Protein AF-A0A438IUL7-F1 (afdb_monomer_lite)

pLDDT: mean 75.28, std 15.27, range [42.25, 93.88]

Sequence (127 aa):
MRQPPPAAARPVEGTSASEEVRAEDDEILRQLQSTQAPLSQIRVETTTTPEGLIHMMTAGRATCIVFSDDDLPPEGSDHTRPLYISVGCSSCRVPSVLLDNGSALNVCPLATAIALGYAPSDFGPST

Secondary structure (DSSP, 8-state):
--PPPPPPPPP----S-SSHHHHHHHHHHHHHHHHHHHHTT----TT--HHHHHHHHHHS--------GGGS-TTGGG--PPPEEEEEETTEEEEEEE--TT-SS----HHHHHHTT--GGG-----

Organism: Vitis vinifera (NCBI:txid29760)

Structure (mmCIF, N/CA/C/O backbone):
data_AF-A0A438IUL7-F1
#
_entry.id   AF-A0A438IUL7-F1
#
loop_
_atom_site.group_PDB
_atom_site.id
_atom_site.type_symbol
_atom_site.label_atom_id
_atom_site.label_alt_id
_atom_site.label_comp_id
_atom_site.label_asym_id
_atom_site.label_entity_id
_atom_site.label_seq_id
_atom_site.pdbx_PDB_ins_code
_atom_site.Cartn_x
_atom_site.Cartn_y
_atom_site.Cartn_z
_atom_site.occupancy
_atom_site.B_iso_or_equiv
_atom_site.auth_seq_id
_atom_site.auth_comp_id
_atom_site.auth_asym_id
_atom_site.auth_atom_id
_atom_site.pdbx_PDB_model_num
ATOM 1 N N . MET A 1 1 ? 18.442 82.760 -16.648 1.00 42.25 1 MET A N 1
ATOM 2 C CA . MET A 1 1 ? 17.636 81.779 -15.891 1.00 42.25 1 MET A CA 1
ATOM 3 C C . MET A 1 1 ? 17.942 80.388 -16.437 1.00 42.25 1 MET A C 1
ATOM 5 O O . MET A 1 1 ? 17.576 80.116 -17.571 1.00 42.25 1 MET A O 1
ATOM 9 N N . ARG A 1 2 ? 18.697 79.555 -15.707 1.00 45.69 2 ARG A N 1
ATOM 10 C CA . ARG A 1 2 ? 18.974 78.153 -16.073 1.00 45.69 2 ARG A CA 1
ATOM 11 C C . ARG A 1 2 ? 18.246 77.237 -15.088 1.00 45.69 2 ARG A C 1
ATOM 13 O O . ARG A 1 2 ? 18.311 77.471 -13.888 1.00 45.69 2 ARG A O 1
ATOM 20 N N . GLN A 1 3 ? 17.528 76.256 -15.622 1.00 43.91 3 GLN A N 1
ATOM 21 C CA . GLN A 1 3 ? 16.702 75.297 -14.888 1.00 43.91 3 GLN A CA 1
ATOM 22 C C . GLN A 1 3 ? 17.594 74.273 -14.148 1.00 43.91 3 GLN A C 1
ATOM 24 O O . GLN A 1 3 ? 18.605 73.860 -14.724 1.00 43.91 3 GLN A O 1
ATOM 29 N N . PRO A 1 4 ? 17.277 73.869 -12.901 1.00 59.03 4 PRO A N 1
ATOM 30 C CA . PRO A 1 4 ? 18.043 72.848 -12.190 1.00 59.03 4 PRO A CA 1
ATOM 31 C C . PRO A 1 4 ? 17.712 71.437 -12.716 1.00 59.03 4 PRO A C 1
ATOM 33 O O . PRO A 1 4 ? 16.619 71.230 -13.251 1.00 59.03 4 PRO A O 1
ATOM 36 N N . PRO A 1 5 ? 18.635 70.463 -12.591 1.00 59.56 5 PRO A N 1
ATOM 37 C CA . PRO A 1 5 ? 18.415 69.099 -13.068 1.00 59.56 5 PRO A CA 1
ATOM 38 C C . PRO A 1 5 ? 17.376 68.358 -12.203 1.00 59.56 5 PRO A C 1
ATOM 40 O O . PRO A 1 5 ? 17.195 68.703 -11.032 1.00 59.56 5 PRO A O 1
ATOM 43 N N . PRO A 1 6 ? 16.684 67.342 -12.752 1.00 51.69 6 PRO A N 1
ATOM 44 C CA . PRO A 1 6 ? 15.665 66.600 -12.020 1.00 51.69 6 PRO A CA 1
ATOM 45 C C . PRO A 1 6 ? 16.305 65.761 -10.905 1.00 51.69 6 PRO A C 1
ATOM 47 O O . PRO A 1 6 ? 17.337 65.120 -11.106 1.00 51.69 6 PRO A O 1
ATOM 50 N N . ALA A 1 7 ? 15.693 65.779 -9.720 1.00 60.56 7 ALA A N 1
ATOM 51 C CA . ALA A 1 7 ? 16.160 65.025 -8.563 1.00 60.56 7 ALA A CA 1
ATOM 52 C C . ALA A 1 7 ? 16.096 63.514 -8.838 1.00 60.56 7 ALA A C 1
ATOM 54 O O . ALA A 1 7 ? 15.047 62.986 -9.207 1.00 60.56 7 ALA A O 1
ATOM 55 N N . ALA A 1 8 ? 17.219 62.820 -8.647 1.00 56.78 8 ALA A N 1
ATOM 56 C CA . ALA A 1 8 ? 17.279 61.368 -8.720 1.00 56.78 8 ALA A CA 1
ATOM 57 C C . ALA A 1 8 ? 16.380 60.755 -7.632 1.00 56.78 8 ALA A C 1
ATOM 59 O O . ALA A 1 8 ? 16.576 61.005 -6.441 1.00 56.78 8 ALA A O 1
ATOM 60 N N . ALA A 1 9 ? 15.395 59.953 -8.039 1.00 54.38 9 ALA A N 1
ATOM 61 C CA . ALA A 1 9 ? 14.632 59.122 -7.119 1.00 54.38 9 ALA A CA 1
ATOM 62 C C . ALA A 1 9 ? 15.586 58.103 -6.478 1.00 54.38 9 ALA A C 1
ATOM 64 O O . ALA A 1 9 ? 16.278 57.362 -7.177 1.00 54.38 9 ALA A O 1
ATOM 65 N N . ARG A 1 10 ? 15.664 58.100 -5.143 1.00 65.00 10 ARG A N 1
ATOM 66 C CA . ARG A 1 10 ? 16.446 57.107 -4.398 1.00 65.00 10 ARG A CA 1
ATOM 67 C C . ARG A 1 10 ? 15.805 55.724 -4.600 1.00 65.00 10 ARG A C 1
ATOM 69 O O . ARG A 1 10 ? 14.575 55.651 -4.595 1.00 65.00 10 ARG A O 1
ATOM 76 N N . PRO A 1 11 ? 16.583 54.638 -4.746 1.00 46.16 11 PRO A N 1
ATOM 77 C CA . PRO A 1 11 ? 16.021 53.294 -4.718 1.00 46.16 11 PRO A CA 1
ATOM 78 C C . PRO A 1 11 ? 15.413 53.049 -3.334 1.00 46.16 11 PRO A C 1
ATOM 80 O O . PRO A 1 11 ? 16.051 53.342 -2.323 1.00 46.16 11 PRO A O 1
ATOM 83 N N . VAL A 1 12 ? 14.180 52.546 -3.288 1.00 54.94 12 VAL A N 1
ATOM 84 C CA . VAL A 1 12 ? 13.585 52.033 -2.051 1.00 54.94 12 VAL A CA 1
ATOM 85 C C . VAL A 1 12 ? 14.378 50.791 -1.662 1.00 54.94 12 VAL A C 1
ATOM 87 O O . VAL A 1 12 ? 14.388 49.800 -2.3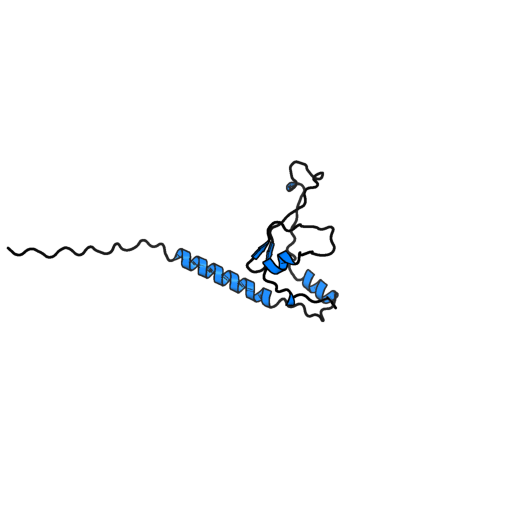89 1.00 54.94 12 VAL A O 1
ATOM 90 N N . GLU A 1 13 ? 15.093 50.893 -0.547 1.00 53.16 13 GLU A N 1
ATOM 91 C CA . GLU A 1 13 ? 15.837 49.802 0.069 1.00 53.16 13 GLU A CA 1
ATOM 92 C C . GLU A 1 13 ? 14.835 48.710 0.461 1.00 53.16 13 GLU A C 1
ATOM 94 O O . GLU A 1 13 ? 13.914 48.933 1.250 1.00 53.16 13 GLU A O 1
ATOM 99 N N . GLY A 1 14 ? 14.941 47.575 -0.231 1.00 46.62 14 GLY A N 1
ATOM 100 C CA . GLY A 1 14 ? 14.000 46.469 -0.154 1.00 46.62 14 GLY A CA 1
ATOM 101 C C . GLY A 1 14 ? 13.938 45.888 1.252 1.00 46.62 14 GLY A C 1
ATOM 102 O O . GLY A 1 14 ? 14.955 45.579 1.864 1.00 46.62 14 GLY A O 1
ATOM 103 N N . THR A 1 15 ? 12.713 45.734 1.742 1.00 46.19 15 THR A N 1
ATOM 104 C CA . THR A 1 15 ? 12.400 44.981 2.952 1.00 46.19 15 THR A CA 1
ATOM 105 C C . THR A 1 15 ? 12.881 43.525 2.828 1.00 46.19 15 THR A C 1
ATOM 107 O O . THR A 1 15 ? 12.758 42.881 1.784 1.00 46.19 15 THR A O 1
ATOM 110 N N . SER A 1 16 ? 13.487 43.048 3.910 1.00 52.44 16 SER A N 1
ATOM 111 C CA . SER A 1 16 ? 14.185 41.781 4.118 1.00 52.44 16 SER A CA 1
ATOM 112 C C . SER A 1 16 ? 13.248 40.565 4.146 1.00 52.44 16 SER A C 1
ATOM 114 O O . SER A 1 16 ? 12.856 40.110 5.218 1.00 52.44 16 SER A O 1
ATOM 116 N N . ALA A 1 17 ? 12.895 40.015 2.985 1.00 51.47 17 ALA A N 1
ATOM 117 C CA . ALA A 1 17 ? 12.048 38.815 2.898 1.00 51.47 17 ALA A CA 1
ATOM 118 C C . ALA A 1 17 ? 12.673 37.671 2.073 1.00 51.47 17 ALA A C 1
ATOM 120 O O . ALA A 1 17 ? 11.951 36.900 1.451 1.00 51.47 17 ALA A O 1
ATOM 121 N N . SER A 1 18 ? 14.010 37.567 2.015 1.00 49.97 18 SER A N 1
ATOM 122 C CA . SER A 1 18 ? 14.686 36.585 1.141 1.00 49.97 18 SER A CA 1
ATOM 123 C C . SER A 1 18 ? 15.674 35.636 1.832 1.00 49.97 18 SER A C 1
ATOM 125 O O . SER A 1 18 ? 16.217 34.764 1.152 1.00 49.97 18 SER A O 1
ATOM 127 N N . GLU A 1 19 ? 15.922 35.761 3.135 1.00 51.72 19 GLU A N 1
ATOM 128 C CA . GLU A 1 19 ? 16.815 34.830 3.849 1.00 51.72 19 GLU A CA 1
ATOM 129 C C . GLU A 1 19 ? 16.077 33.601 4.400 1.00 51.72 19 GLU A C 1
ATOM 131 O O . GLU A 1 19 ? 16.657 32.521 4.432 1.00 51.72 19 GLU A O 1
ATOM 136 N N . GLU A 1 20 ? 14.788 33.723 4.736 1.00 48.84 20 GLU A N 1
ATOM 137 C CA . GLU A 1 20 ? 14.007 32.635 5.350 1.00 48.84 20 GLU A CA 1
ATOM 138 C C . GLU A 1 20 ? 13.709 31.495 4.359 1.00 48.84 20 GLU A C 1
ATOM 140 O O . GLU A 1 20 ? 14.027 30.347 4.642 1.00 48.84 20 GLU A O 1
ATOM 145 N N . VAL A 1 21 ? 13.263 31.812 3.134 1.00 51.25 21 VAL A N 1
ATOM 146 C CA . VAL A 1 21 ? 13.006 30.810 2.071 1.00 51.25 21 VAL A CA 1
ATOM 147 C C . VAL A 1 21 ? 14.264 30.013 1.704 1.00 51.25 21 VAL A C 1
ATOM 149 O O . VAL A 1 21 ? 14.193 28.823 1.418 1.00 51.25 21 VAL A O 1
ATOM 152 N N . ARG A 1 22 ? 15.439 30.655 1.724 1.00 58.12 22 ARG A N 1
ATOM 153 C CA . ARG A 1 22 ? 16.707 29.988 1.385 1.00 58.12 22 ARG A CA 1
ATOM 154 C C . ARG A 1 22 ? 17.193 29.086 2.519 1.00 58.12 22 ARG A C 1
ATOM 156 O O . ARG A 1 22 ? 17.749 28.030 2.244 1.00 58.12 22 ARG A O 1
ATOM 163 N N . ALA A 1 23 ? 16.974 29.492 3.770 1.00 60.59 23 ALA A N 1
ATOM 164 C CA . ALA A 1 23 ? 17.349 28.705 4.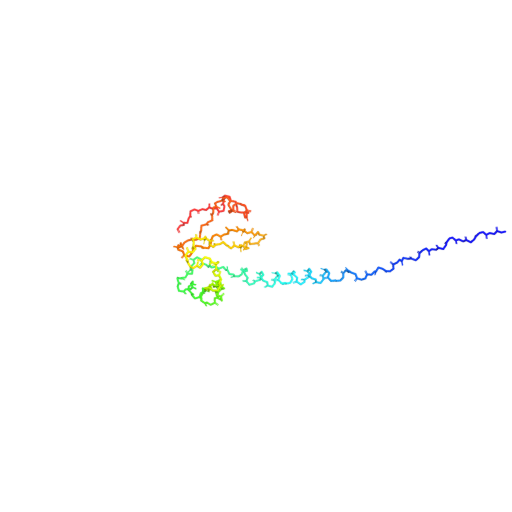940 1.00 60.59 23 ALA A CA 1
ATOM 165 C C . ALA A 1 23 ? 16.478 27.446 5.098 1.00 60.59 23 ALA A C 1
ATOM 167 O O . ALA A 1 23 ? 16.994 26.399 5.486 1.00 60.59 23 ALA A O 1
ATOM 168 N N . GLU A 1 24 ? 15.186 27.530 4.766 1.00 60.12 24 GLU A N 1
ATOM 169 C CA . GLU A 1 24 ? 14.276 26.378 4.784 1.00 60.12 24 GLU A CA 1
ATOM 170 C C . GLU A 1 24 ? 14.607 25.361 3.685 1.00 60.12 24 GLU A C 1
ATOM 172 O O . GLU A 1 24 ? 14.691 24.166 3.969 1.00 60.12 24 GLU A O 1
ATOM 177 N N . ASP A 1 25 ? 14.861 25.822 2.455 1.00 67.44 25 ASP A N 1
ATOM 178 C CA . ASP A 1 25 ? 15.275 24.954 1.346 1.00 67.44 25 ASP A CA 1
ATOM 179 C C . ASP A 1 25 ? 16.591 24.231 1.659 1.00 67.44 25 ASP A C 1
ATOM 181 O O . ASP A 1 25 ? 16.725 23.030 1.401 1.00 67.44 25 ASP A O 1
ATOM 185 N N . ASP A 1 26 ? 17.547 24.942 2.266 1.00 71.62 26 ASP A N 1
ATOM 186 C CA . ASP A 1 26 ? 18.792 24.345 2.725 1.00 71.62 26 ASP A CA 1
ATOM 187 C C . ASP A 1 26 ? 18.507 23.274 3.779 1.00 71.62 26 ASP A C 1
ATOM 189 O O . ASP A 1 26 ? 18.971 22.155 3.591 1.00 71.62 26 ASP A O 1
ATOM 193 N N . GLU A 1 27 ? 17.702 23.551 4.815 1.00 79.19 27 GLU A N 1
ATOM 194 C CA . GLU A 1 27 ? 17.332 22.588 5.870 1.00 79.19 27 GLU A CA 1
ATOM 195 C C . GLU A 1 27 ? 16.627 21.338 5.325 1.00 79.19 27 GLU A C 1
ATOM 197 O O . GLU A 1 27 ? 16.964 20.211 5.701 1.00 79.19 27 GLU A O 1
ATOM 202 N N . ILE A 1 28 ? 15.728 21.512 4.358 1.00 77.88 28 ILE A N 1
ATOM 203 C CA . ILE A 1 28 ? 15.071 20.406 3.661 1.00 77.88 28 ILE A CA 1
ATOM 204 C C . ILE A 1 28 ? 16.105 19.570 2.898 1.00 77.88 28 ILE A C 1
ATOM 206 O O . ILE A 1 28 ? 16.087 18.340 2.991 1.00 77.88 28 ILE A O 1
ATOM 210 N N . LEU A 1 29 ? 17.050 20.196 2.190 1.00 73.69 29 LEU A N 1
ATOM 211 C CA . LEU A 1 29 ? 18.093 19.479 1.451 1.00 73.69 29 LEU A CA 1
ATOM 212 C C . LEU A 1 29 ? 19.011 18.666 2.374 1.00 73.69 29 LEU A C 1
ATOM 214 O O . LEU A 1 29 ? 19.320 17.514 2.064 1.00 73.69 29 LEU A O 1
ATOM 218 N N . ARG A 1 30 ? 19.406 19.204 3.531 1.00 77.00 30 ARG A N 1
ATOM 219 C CA . ARG A 1 30 ? 20.210 18.470 4.542 1.00 77.00 30 ARG A CA 1
ATOM 220 C C . ARG A 1 30 ? 19.400 17.361 5.192 1.00 77.00 30 ARG A C 1
ATOM 222 O O . ARG A 1 30 ? 19.944 16.276 5.389 1.00 77.00 30 ARG A O 1
ATOM 229 N N . GLN A 1 31 ? 18.117 17.579 5.474 1.00 76.88 31 GLN A N 1
ATOM 230 C CA . GLN A 1 31 ? 17.247 16.545 6.031 1.00 76.88 31 GLN A CA 1
ATOM 231 C C . GLN A 1 31 ? 17.052 15.389 5.038 1.00 76.88 31 GLN A C 1
ATOM 233 O O . GLN A 1 31 ? 17.142 14.217 5.418 1.00 76.88 31 GLN A O 1
ATOM 238 N N . LEU A 1 32 ? 16.869 15.697 3.749 1.00 74.31 32 LEU A N 1
ATOM 239 C CA . LEU A 1 32 ? 16.784 14.701 2.679 1.00 74.31 32 LEU A CA 1
ATOM 240 C C . LEU A 1 32 ? 18.105 13.943 2.503 1.00 74.31 32 LEU A C 1
ATOM 242 O O . LEU A 1 32 ? 18.091 12.715 2.453 1.00 74.31 32 LEU A O 1
ATOM 246 N N . GLN A 1 33 ? 19.248 14.635 2.478 1.00 73.94 33 GLN A N 1
ATOM 247 C CA . GLN A 1 33 ? 20.574 14.007 2.372 1.00 73.94 33 GLN A CA 1
ATOM 248 C C . GLN A 1 33 ? 20.910 13.140 3.596 1.00 73.94 33 GLN A C 1
ATOM 250 O O . GLN A 1 33 ? 21.429 12.032 3.446 1.00 73.94 33 GLN A O 1
ATOM 255 N N . SER A 1 34 ? 20.556 13.600 4.800 1.00 70.44 34 SER A N 1
ATOM 256 C CA . SER A 1 34 ? 20.718 12.859 6.055 1.00 70.44 34 SER A CA 1
ATOM 257 C C . SER A 1 34 ? 19.872 11.581 6.084 1.00 70.44 34 SER A C 1
ATOM 259 O O . SER A 1 34 ? 20.316 10.567 6.618 1.00 70.44 34 SER A O 1
ATOM 261 N N . THR A 1 35 ? 18.693 11.600 5.452 1.00 62.94 35 THR A N 1
ATOM 262 C CA . THR A 1 35 ? 17.775 10.449 5.388 1.00 62.94 35 THR A CA 1
ATOM 263 C C . THR A 1 35 ? 18.121 9.476 4.251 1.00 62.94 35 THR A C 1
ATOM 265 O O . THR A 1 35 ? 17.989 8.264 4.410 1.00 62.94 35 THR A O 1
ATOM 268 N N . GLN A 1 36 ? 18.621 9.969 3.113 1.00 63.09 36 GLN A N 1
ATOM 269 C CA . GLN A 1 36 ? 19.049 9.143 1.972 1.00 63.09 36 GLN A CA 1
ATOM 270 C C . GLN A 1 36 ? 20.285 8.285 2.285 1.00 63.09 36 GLN A C 1
ATOM 272 O O . GLN A 1 36 ? 20.342 7.119 1.889 1.00 63.09 36 GLN A O 1
ATOM 277 N N . ALA A 1 37 ? 21.256 8.829 3.026 1.00 56.84 37 ALA A N 1
ATOM 278 C CA . ALA A 1 37 ? 22.506 8.139 3.342 1.00 56.84 37 ALA A CA 1
ATOM 279 C C . ALA A 1 37 ? 22.313 6.763 4.028 1.00 56.84 37 ALA A C 1
ATOM 281 O O . ALA A 1 37 ? 22.860 5.781 3.520 1.00 56.84 37 ALA A O 1
ATOM 282 N N . PRO A 1 38 ? 21.518 6.622 5.108 1.00 54.59 38 PRO A N 1
ATOM 283 C CA . PRO A 1 38 ? 21.292 5.327 5.749 1.00 54.59 38 PRO A CA 1
ATOM 284 C C . PRO A 1 38 ? 20.397 4.383 4.935 1.00 54.59 38 PRO A C 1
ATOM 286 O O . PRO A 1 38 ? 20.621 3.176 4.967 1.00 54.59 38 PRO A O 1
ATOM 289 N N . LEU A 1 39 ? 19.421 4.895 4.175 1.00 54.34 39 LEU A N 1
ATOM 290 C CA . LEU A 1 39 ? 18.509 4.051 3.388 1.00 54.34 39 LEU A CA 1
ATOM 291 C C . LEU A 1 39 ? 19.188 3.424 2.161 1.00 54.34 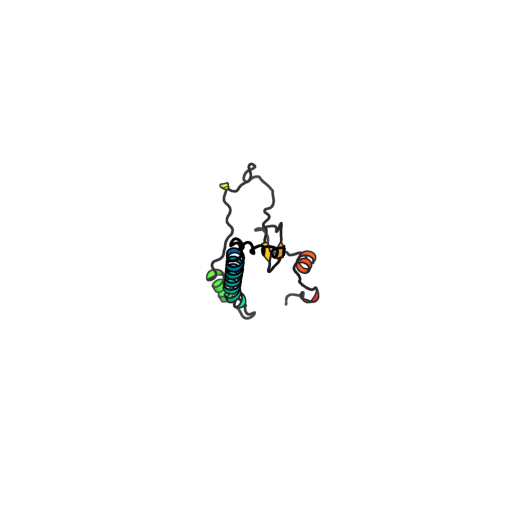39 LEU A C 1
ATOM 293 O O . LEU A 1 39 ? 18.853 2.303 1.789 1.00 54.34 39 LEU A O 1
ATOM 297 N N . SER A 1 40 ? 20.191 4.093 1.579 1.00 56.16 40 SER A N 1
ATOM 298 C CA . SER A 1 40 ? 20.985 3.559 0.457 1.00 56.16 40 SER A CA 1
ATOM 299 C C . SER A 1 40 ? 21.804 2.304 0.805 1.00 56.16 40 SER A C 1
ATOM 301 O O . SER A 1 40 ? 22.199 1.553 -0.086 1.00 56.16 40 SER A O 1
ATOM 303 N N . GLN A 1 41 ? 22.049 2.071 2.098 1.00 54.50 41 GLN A N 1
ATOM 304 C CA . GLN A 1 41 ? 22.847 0.952 2.604 1.00 54.50 41 GLN A CA 1
ATOM 305 C C . GLN A 1 41 ? 21.996 -0.270 2.970 1.00 54.50 41 GLN A C 1
ATOM 307 O O . GLN A 1 41 ? 22.545 -1.334 3.252 1.00 54.50 41 GLN A O 1
ATOM 312 N N . ILE A 1 42 ? 20.662 -0.156 2.953 1.00 57.91 42 ILE A N 1
ATOM 313 C CA . ILE A 1 42 ? 19.765 -1.278 3.250 1.00 57.91 42 ILE A CA 1
ATOM 314 C C . ILE A 1 42 ? 19.611 -2.112 1.976 1.00 57.91 42 ILE A C 1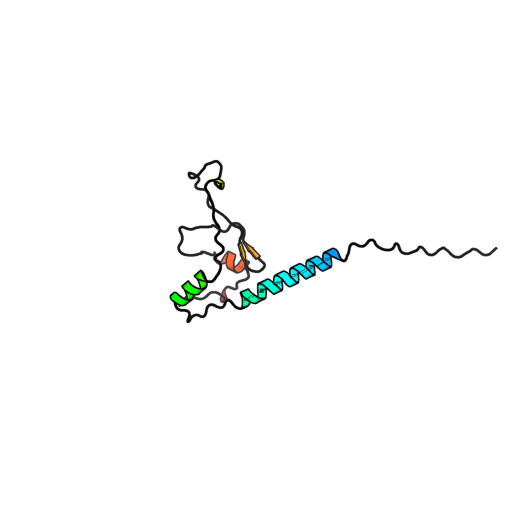
ATOM 316 O O . ILE A 1 42 ? 18.607 -2.060 1.270 1.00 57.91 42 ILE A O 1
ATOM 320 N N . ARG A 1 43 ? 20.658 -2.869 1.651 1.00 61.44 43 ARG A N 1
ATOM 321 C CA . ARG A 1 43 ? 20.610 -3.940 0.656 1.00 61.44 43 ARG A CA 1
ATOM 322 C C . ARG A 1 43 ? 20.497 -5.257 1.407 1.00 61.44 43 ARG A C 1
ATOM 324 O O . ARG A 1 43 ? 21.411 -5.637 2.130 1.00 61.44 43 ARG A O 1
ATOM 331 N N . VAL A 1 44 ? 19.375 -5.947 1.233 1.00 64.12 44 VAL A N 1
ATOM 332 C CA . VAL A 1 44 ? 19.236 -7.332 1.689 1.00 64.12 44 VAL A CA 1
ATOM 333 C C . VAL A 1 44 ? 19.869 -8.212 0.619 1.00 64.12 44 VAL A C 1
ATOM 335 O O . VAL A 1 44 ? 19.387 -8.251 -0.513 1.00 64.12 44 VAL A O 1
ATOM 338 N N . GLU A 1 45 ? 20.987 -8.863 0.935 1.00 66.38 45 GLU A N 1
ATOM 339 C CA . GLU A 1 45 ? 21.606 -9.805 0.002 1.00 66.38 45 GLU A CA 1
ATOM 340 C C . GLU A 1 45 ? 20.708 -11.035 -0.172 1.00 66.38 45 GLU A C 1
ATOM 342 O O . GLU A 1 45 ? 20.122 -11.529 0.792 1.00 66.38 45 GLU A O 1
ATOM 347 N N . THR A 1 46 ? 20.633 -11.581 -1.385 1.00 61.66 46 THR A N 1
ATOM 348 C CA . THR A 1 46 ? 19.881 -12.815 -1.684 1.00 61.66 46 THR A CA 1
ATOM 349 C C . THR A 1 46 ? 20.437 -14.060 -0.982 1.00 61.66 46 THR A C 1
ATOM 351 O O . THR A 1 46 ? 19.803 -15.108 -0.990 1.00 61.66 46 THR A O 1
ATOM 354 N N . THR A 1 47 ? 21.603 -13.946 -0.347 1.00 77.94 47 THR A N 1
ATOM 355 C CA . THR A 1 47 ? 22.247 -14.958 0.503 1.00 77.94 47 THR A CA 1
ATOM 356 C C . THR A 1 47 ? 21.822 -14.870 1.976 1.00 77.94 47 THR A C 1
ATOM 358 O O . THR A 1 47 ? 22.268 -15.685 2.785 1.00 77.94 47 THR A O 1
ATOM 361 N N . THR A 1 48 ? 20.983 -13.894 2.348 1.00 81.69 48 THR A N 1
ATOM 362 C CA . THR A 1 48 ? 20.548 -13.681 3.736 1.00 81.69 48 THR A CA 1
ATOM 363 C C . THR A 1 48 ? 19.729 -14.875 4.229 1.00 81.69 48 THR A C 1
ATOM 365 O O . THR A 1 48 ? 18.721 -15.238 3.623 1.00 81.69 48 THR A O 1
ATOM 368 N N . THR A 1 49 ? 20.143 -15.485 5.344 1.00 85.75 49 THR A N 1
ATOM 369 C CA . THR A 1 49 ? 19.397 -16.595 5.955 1.00 85.75 49 THR A CA 1
ATOM 370 C C . THR A 1 49 ? 18.111 -16.094 6.621 1.00 85.75 49 THR A C 1
ATOM 372 O O . THR A 1 49 ? 18.035 -14.916 6.985 1.00 85.75 49 THR A O 1
ATOM 375 N N . PRO A 1 50 ? 17.106 -16.958 6.849 1.00 76.44 50 PRO A N 1
ATOM 376 C CA . PRO A 1 50 ? 15.900 -16.583 7.587 1.00 76.44 50 PRO A CA 1
ATOM 377 C C . PRO A 1 50 ? 16.206 -15.966 8.960 1.00 76.44 50 PRO A C 1
ATOM 379 O O . PRO A 1 50 ? 15.585 -14.981 9.342 1.00 76.44 50 PRO A O 1
ATOM 382 N N . GLU A 1 51 ? 17.216 -16.467 9.674 1.00 80.00 51 GLU A N 1
ATOM 383 C CA . GLU A 1 51 ? 17.655 -15.929 10.968 1.00 80.00 51 GLU A CA 1
ATOM 384 C C . GLU A 1 51 ? 18.302 -14.546 10.824 1.00 80.00 51 GLU A C 1
ATOM 386 O O . GLU A 1 51 ? 18.062 -13.667 11.651 1.00 80.00 51 GLU A O 1
ATOM 391 N N . GLY A 1 52 ? 19.086 -14.328 9.762 1.00 75.19 52 GLY A N 1
ATOM 392 C CA . GLY A 1 52 ? 19.660 -13.022 9.430 1.00 75.19 52 GLY A CA 1
ATOM 393 C C . GLY A 1 52 ? 18.592 -11.995 9.045 1.00 75.19 52 GLY A C 1
ATOM 394 O O . GLY A 1 52 ? 18.676 -10.836 9.449 1.00 75.19 52 GLY A O 1
ATOM 395 N N . LEU A 1 53 ? 17.545 -12.435 8.341 1.00 74.62 53 LEU A N 1
ATOM 396 C CA . LEU A 1 53 ? 16.387 -11.614 7.991 1.00 74.62 53 LEU A CA 1
ATOM 397 C C . LEU A 1 53 ? 15.577 -11.243 9.238 1.00 74.62 53 LEU A C 1
ATOM 399 O O . LEU A 1 53 ? 15.263 -10.073 9.439 1.00 74.62 53 LEU A O 1
ATOM 403 N N . ILE A 1 54 ? 15.310 -12.212 10.118 1.00 75.25 54 ILE A N 1
ATOM 404 C CA . ILE A 1 54 ? 14.649 -11.979 11.408 1.00 75.25 54 ILE A CA 1
ATOM 405 C C . ILE A 1 54 ? 15.473 -11.001 12.242 1.00 75.25 54 ILE A C 1
ATOM 407 O O . ILE A 1 54 ? 14.925 -10.031 12.757 1.00 75.25 54 ILE A O 1
ATOM 411 N N . HIS A 1 55 ? 16.791 -11.188 12.336 1.00 67.25 55 HIS A N 1
ATOM 412 C CA . HIS A 1 55 ? 17.659 -10.277 13.077 1.00 67.25 55 HIS A CA 1
ATOM 413 C C . HIS A 1 55 ? 17.601 -8.851 12.515 1.00 67.25 55 HIS A C 1
ATOM 415 O O . HIS A 1 55 ? 17.511 -7.897 13.280 1.00 67.25 55 HIS A O 1
ATOM 421 N N . MET A 1 56 ? 17.555 -8.698 11.191 1.00 66.75 56 MET A N 1
ATOM 422 C CA . MET A 1 56 ? 17.418 -7.402 10.525 1.00 66.75 56 MET A CA 1
ATOM 423 C C . MET A 1 56 ? 16.053 -6.746 10.786 1.00 66.75 56 MET A C 1
ATOM 425 O O . MET A 1 56 ? 15.997 -5.566 11.130 1.00 66.75 56 MET A O 1
ATOM 429 N N . MET A 1 57 ? 14.964 -7.517 10.703 1.00 65.81 57 MET A N 1
ATOM 430 C CA . MET A 1 57 ? 13.606 -7.063 11.035 1.00 65.81 57 MET A CA 1
ATOM 431 C C . MET A 1 57 ? 13.450 -6.702 12.519 1.00 65.81 57 MET A C 1
ATOM 433 O O . MET A 1 57 ? 12.636 -5.848 12.852 1.00 65.81 57 MET A O 1
ATOM 437 N N . THR A 1 58 ? 14.235 -7.331 13.399 1.00 65.19 58 THR A N 1
ATOM 438 C CA . THR A 1 58 ? 14.181 -7.117 14.856 1.00 65.19 58 THR A CA 1
ATOM 439 C C . THR A 1 58 ? 15.119 -5.994 15.318 1.00 65.19 58 THR A C 1
ATOM 441 O O . THR A 1 58 ? 14.825 -5.305 16.292 1.00 65.19 58 THR A O 1
ATOM 444 N N . ALA A 1 59 ? 16.249 -5.786 14.633 1.00 61.06 59 ALA A N 1
ATOM 445 C CA . ALA A 1 59 ? 17.203 -4.710 14.913 1.00 61.06 59 ALA A CA 1
ATOM 446 C C . ALA A 1 59 ? 16.764 -3.361 14.314 1.00 61.06 59 ALA A C 1
ATOM 448 O O . ALA A 1 59 ? 17.101 -2.298 14.842 1.00 61.06 59 ALA A O 1
ATOM 449 N N . GLY A 1 60 ? 15.988 -3.389 13.227 1.00 58.09 60 GLY A N 1
ATOM 450 C CA . GLY A 1 60 ? 15.271 -2.224 12.731 1.00 58.09 60 GLY A CA 1
ATOM 451 C C . GLY A 1 60 ? 14.130 -1.888 13.682 1.00 58.09 60 GLY A C 1
ATOM 452 O O . GLY A 1 60 ? 13.300 -2.737 13.983 1.00 58.09 60 GLY A O 1
ATOM 453 N N . ARG A 1 61 ? 14.065 -0.644 14.160 1.00 57.78 61 ARG A N 1
ATOM 454 C CA . ARG A 1 61 ? 12.888 -0.114 14.859 1.00 57.78 61 ARG A CA 1
ATOM 455 C C . ARG A 1 61 ? 11.681 -0.267 13.931 1.00 57.78 61 ARG A C 1
ATOM 457 O O . ARG A 1 61 ? 11.470 0.579 13.064 1.00 57.78 61 ARG A O 1
ATOM 464 N N . ALA A 1 62 ? 10.938 -1.363 14.059 1.00 56.06 62 ALA A N 1
ATOM 465 C CA . ALA A 1 62 ? 9.725 -1.574 13.292 1.00 56.06 62 ALA A CA 1
ATOM 466 C C . ALA A 1 62 ? 8.771 -0.431 13.648 1.00 56.06 62 ALA A C 1
ATOM 468 O O . ALA A 1 62 ? 8.343 -0.296 14.793 1.00 56.06 62 ALA A O 1
ATOM 469 N N . THR A 1 63 ? 8.508 0.449 12.686 1.00 69.12 63 THR A N 1
ATOM 470 C CA . THR A 1 63 ? 7.526 1.516 12.867 1.00 69.12 63 THR A CA 1
ATOM 471 C C . THR A 1 63 ? 6.164 0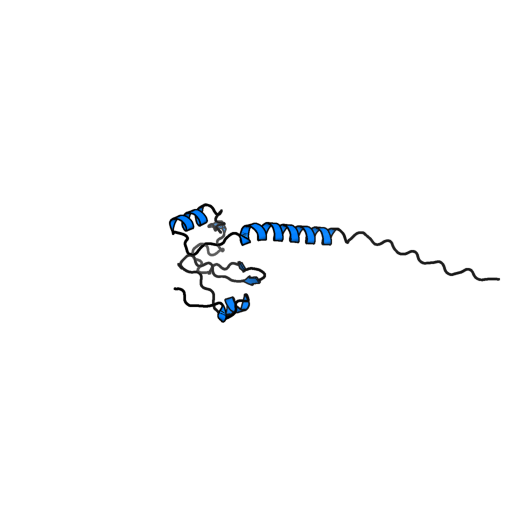.860 12.687 1.00 69.12 63 THR A C 1
ATOM 473 O O . THR A 1 63 ? 5.745 0.611 11.560 1.00 69.12 63 THR A O 1
ATOM 476 N N . CYS A 1 64 ? 5.523 0.466 13.788 1.00 72.62 64 CYS A N 1
ATOM 477 C CA . CYS A 1 64 ? 4.175 -0.083 13.750 1.00 72.62 64 CYS A CA 1
ATOM 478 C C . CYS A 1 64 ? 3.147 1.052 13.681 1.00 72.62 64 CYS A C 1
ATOM 480 O O . CYS A 1 64 ? 3.296 2.089 14.325 1.00 72.62 64 CYS A O 1
ATOM 482 N N . ILE A 1 65 ? 2.096 0.841 12.891 1.00 80.50 65 ILE A N 1
ATOM 483 C CA . ILE A 1 65 ? 0.877 1.647 12.945 1.00 80.50 65 ILE A CA 1
ATOM 484 C C . ILE A 1 65 ? -0.074 0.896 13.877 1.00 80.50 65 ILE A C 1
ATOM 486 O O . ILE A 1 65 ? -0.339 -0.285 13.654 1.00 80.50 65 ILE A O 1
ATOM 490 N N . VAL A 1 66 ? -0.536 1.554 14.938 1.00 83.94 66 VAL A N 1
ATOM 491 C CA . VAL A 1 66 ? -1.396 0.964 15.974 1.00 83.94 66 VAL A CA 1
ATOM 492 C C . VAL A 1 66 ? -2.701 1.751 16.030 1.00 83.94 66 VAL A C 1
ATOM 494 O O . VAL A 1 66 ? -2.667 2.974 15.930 1.00 83.94 66 VAL A O 1
ATOM 497 N N . PHE A 1 67 ? -3.816 1.042 16.197 1.00 84.25 67 PHE A N 1
ATOM 498 C CA . PHE A 1 67 ? -5.162 1.595 16.362 1.00 84.25 67 PHE A CA 1
ATOM 499 C C . PHE A 1 67 ? -5.765 1.061 17.667 1.00 84.25 67 PHE A C 1
ATOM 501 O O . PHE A 1 67 ? -5.480 -0.083 18.039 1.00 84.25 67 PHE A O 1
ATOM 508 N N . SER A 1 68 ? -6.578 1.865 18.352 1.00 87.75 68 SER A N 1
ATOM 509 C CA . SER A 1 68 ? -7.341 1.462 19.541 1.00 87.75 68 SER A CA 1
ATOM 510 C C . SER A 1 68 ? -8.851 1.611 19.331 1.00 87.75 68 SER A C 1
ATOM 512 O O . SER A 1 68 ? -9.307 2.117 18.305 1.00 87.75 68 SER A O 1
ATOM 514 N N . ASP A 1 69 ? -9.641 1.191 20.323 1.00 89.12 69 ASP A N 1
ATOM 515 C CA . ASP A 1 69 ? -11.099 1.365 20.310 1.00 89.12 69 ASP A CA 1
ATOM 516 C C . ASP A 1 69 ? -11.520 2.848 20.277 1.00 89.12 69 ASP A C 1
ATOM 518 O O . ASP A 1 69 ? -12.615 3.166 19.814 1.00 89.12 69 ASP A O 1
ATOM 522 N N . ASP A 1 70 ? -10.645 3.763 20.715 1.00 91.00 70 ASP A N 1
ATOM 523 C CA . ASP A 1 70 ? -10.881 5.211 20.657 1.00 91.00 70 ASP A CA 1
ATOM 524 C C . ASP A 1 70 ? -10.823 5.763 19.218 1.00 91.00 70 ASP A C 1
ATOM 526 O O . ASP A 1 70 ? -11.377 6.829 18.945 1.00 91.00 70 ASP A O 1
ATOM 530 N N . ASP A 1 71 ? -10.177 5.043 18.292 1.00 87.56 71 ASP A N 1
ATOM 531 C CA . ASP A 1 71 ? -10.055 5.423 16.877 1.00 87.56 71 ASP A CA 1
ATOM 532 C C . ASP A 1 71 ? -11.231 4.920 16.020 1.00 87.56 71 ASP A C 1
ATOM 534 O O . ASP A 1 71 ? -11.288 5.175 14.810 1.00 87.56 71 ASP A O 1
ATOM 538 N N . LEU A 1 72 ? -12.166 4.173 16.617 1.00 86.06 72 LEU A N 1
ATOM 539 C CA . LEU A 1 72 ? -13.294 3.605 15.893 1.00 86.06 72 LEU A CA 1
ATOM 540 C C . LEU A 1 72 ? -14.263 4.704 15.426 1.00 86.06 72 LEU A C 1
ATOM 542 O O . LEU A 1 72 ? -14.500 5.697 16.120 1.00 86.06 72 LEU A O 1
ATOM 546 N N . PRO A 1 73 ? -14.889 4.530 14.250 1.00 86.50 73 PRO A N 1
ATOM 547 C CA . PRO A 1 73 ? -15.984 5.387 13.838 1.00 86.50 73 PRO A CA 1
ATOM 548 C C . PRO A 1 73 ? -17.177 5.240 14.805 1.00 86.50 73 PRO A C 1
ATOM 550 O O . PRO A 1 73 ? -17.239 4.278 15.573 1.00 86.50 73 PRO A O 1
ATOM 553 N N . PRO A 1 74 ? -18.169 6.149 14.758 1.00 89.31 74 PRO A N 1
ATOM 554 C CA . PRO A 1 74 ? -19.321 6.123 15.667 1.00 89.31 74 PRO A CA 1
ATOM 555 C C . PRO A 1 74 ? -20.106 4.803 15.670 1.00 89.31 74 PRO A C 1
ATOM 557 O O . PRO A 1 74 ? -20.800 4.503 16.636 1.00 89.31 74 PRO A O 1
ATOM 560 N N . GLU A 1 75 ? -20.012 4.022 14.592 1.00 91.06 75 GLU A N 1
ATOM 561 C CA . GLU A 1 75 ? -20.604 2.689 14.478 1.00 91.06 75 GLU A CA 1
ATOM 562 C C . GLU A 1 75 ? -19.898 1.609 15.329 1.00 91.06 75 GLU A C 1
ATOM 564 O O . GLU A 1 75 ? -20.420 0.504 15.454 1.00 91.06 75 GLU A O 1
ATOM 569 N N . GLY A 1 76 ? -18.744 1.912 15.934 1.00 89.81 76 GLY A N 1
ATOM 570 C CA . GLY A 1 76 ? -17.983 0.985 16.772 1.00 89.81 76 GLY A CA 1
ATOM 571 C C . GLY A 1 76 ? -17.421 -0.206 15.992 1.00 89.81 76 GLY A C 1
ATOM 572 O O . GLY A 1 76 ? -17.309 -0.171 14.769 1.00 89.81 76 GLY A O 1
ATOM 573 N N . SER A 1 77 ? -17.078 -1.292 16.686 1.00 86.69 77 SER A N 1
ATOM 574 C CA . SER A 1 77 ? -16.422 -2.471 16.094 1.00 86.69 77 SER A CA 1
ATOM 575 C C . SER A 1 77 ? -17.270 -3.238 15.071 1.00 86.69 77 SER A C 1
ATOM 577 O O . SER A 1 77 ? -16.742 -4.081 14.352 1.00 86.69 77 SER A O 1
ATOM 579 N N . ASP A 1 78 ? -18.572 -2.954 14.988 1.00 88.75 78 ASP A N 1
ATOM 580 C CA . ASP A 1 78 ? -19.482 -3.572 14.018 1.00 88.75 78 ASP A CA 1
ATOM 581 C C . ASP A 1 78 ? -19.352 -2.958 12.609 1.00 88.75 78 ASP A C 1
ATOM 583 O O . ASP A 1 78 ? -20.011 -3.399 11.661 1.00 88.75 78 ASP A O 1
ATOM 587 N N . HIS A 1 79 ? -18.503 -1.938 12.427 1.00 87.50 79 HIS A N 1
ATOM 588 C CA . HIS A 1 79 ? -18.272 -1.359 11.111 1.00 87.50 79 HIS A CA 1
ATOM 589 C C . HIS A 1 79 ? -17.559 -2.343 10.167 1.00 87.50 79 HIS A C 1
ATOM 591 O O . HIS A 1 79 ? -16.568 -2.982 10.504 1.00 87.50 79 HIS A O 1
ATOM 597 N N . THR A 1 80 ? -17.968 -2.371 8.900 1.00 87.69 80 THR A N 1
ATOM 598 C CA . THR A 1 80 ? -17.285 -3.148 7.845 1.00 87.69 80 THR A CA 1
ATOM 599 C C . THR A 1 80 ? -16.485 -2.261 6.892 1.00 87.69 80 THR A C 1
ATOM 601 O O . THR A 1 80 ? -16.176 -2.661 5.768 1.00 87.69 80 THR A O 1
ATOM 604 N N . ARG A 1 81 ? -16.212 -1.010 7.288 1.00 86.94 81 ARG A N 1
ATOM 605 C CA . ARG A 1 81 ? -15.476 -0.068 6.440 1.00 86.94 81 ARG A CA 1
ATOM 606 C C . ARG A 1 81 ? -14.008 -0.505 6.348 1.00 86.94 81 ARG A C 1
ATOM 608 O O . ARG A 1 81 ? -13.390 -0.718 7.389 1.00 86.94 81 ARG A O 1
ATOM 615 N N . PRO A 1 82 ? -13.447 -0.634 5.135 1.00 88.81 82 PRO A N 1
ATOM 616 C CA . PRO A 1 82 ? -12.030 -0.920 4.962 1.00 88.81 82 PRO A CA 1
ATOM 617 C C . PRO A 1 82 ? -11.173 0.248 5.453 1.00 88.81 82 PRO A C 1
ATOM 619 O O . PRO A 1 82 ? -11.564 1.414 5.344 1.00 88.81 82 PRO A O 1
ATOM 622 N N . LEU A 1 83 ? -9.979 -0.072 5.942 1.00 88.94 83 LEU A N 1
ATOM 623 C CA . LEU A 1 83 ? -9.001 0.917 6.365 1.00 88.94 83 LEU A CA 1
ATOM 624 C C . LEU A 1 83 ? -8.091 1.285 5.192 1.00 88.94 83 LEU A C 1
ATOM 626 O O . LEU A 1 83 ? -7.430 0.424 4.616 1.00 88.94 83 LEU A O 1
ATOM 630 N N . TYR A 1 84 ? -8.044 2.571 4.851 1.00 91.69 84 TYR A N 1
ATOM 631 C CA . TYR A 1 84 ? -7.178 3.093 3.800 1.00 91.69 84 TYR A CA 1
ATOM 632 C C . TYR A 1 84 ? -6.141 4.056 4.368 1.00 91.69 84 TYR A C 1
ATOM 634 O O . TYR A 1 84 ? -6.472 4.937 5.159 1.00 91.69 84 TYR A O 1
ATOM 642 N N . ILE A 1 85 ? -4.901 3.942 3.899 1.00 90.81 85 ILE A N 1
ATOM 643 C CA . ILE A 1 85 ? -3.804 4.850 4.243 1.00 90.81 85 ILE A CA 1
ATOM 644 C C . ILE A 1 85 ? -3.237 5.532 2.993 1.00 90.81 85 ILE A C 1
ATOM 646 O O . ILE A 1 85 ? -3.438 5.091 1.862 1.00 90.81 85 ILE A O 1
ATOM 650 N N . SER A 1 86 ? -2.521 6.640 3.191 1.00 91.25 86 SER A N 1
ATOM 651 C CA . SER A 1 86 ? -1.662 7.221 2.153 1.00 91.25 86 SER A CA 1
ATOM 652 C C . SER A 1 86 ? -0.243 6.702 2.335 1.00 91.25 86 SER A C 1
ATOM 654 O O . SER A 1 86 ? 0.314 6.848 3.420 1.00 91.25 86 SER A O 1
ATOM 656 N N . VAL A 1 87 ? 0.361 6.168 1.278 1.00 89.81 87 VAL A N 1
ATOM 657 C CA . VAL A 1 87 ? 1.750 5.693 1.306 1.00 89.81 87 VAL A CA 1
ATOM 658 C C . VAL A 1 87 ? 2.617 6.617 0.458 1.00 89.81 87 VAL A C 1
ATOM 660 O O . VAL A 1 87 ? 2.266 6.943 -0.675 1.00 89.81 87 VAL A O 1
ATOM 663 N N . GLY A 1 88 ? 3.750 7.054 1.004 1.00 87.88 88 GLY A N 1
ATOM 664 C CA . GLY A 1 88 ? 4.812 7.684 0.222 1.00 87.88 88 GLY A CA 1
ATOM 665 C C . GLY A 1 88 ? 5.715 6.611 -0.383 1.00 87.88 88 GLY A C 1
ATOM 666 O O . GLY A 1 88 ? 6.243 5.778 0.347 1.00 87.88 88 GLY A O 1
ATOM 667 N N . CYS A 1 89 ? 5.891 6.623 -1.701 1.00 80.94 89 CYS A N 1
ATOM 668 C CA . CYS A 1 89 ? 6.815 5.758 -2.426 1.00 80.94 89 CYS A CA 1
ATOM 669 C C . CYS A 1 89 ? 7.732 6.642 -3.275 1.00 80.94 89 CYS A C 1
ATOM 671 O O . CYS A 1 89 ? 7.291 7.236 -4.258 1.00 80.94 89 CYS A O 1
ATOM 673 N N . SER A 1 90 ? 9.003 6.758 -2.885 1.00 78.06 90 SER A N 1
ATOM 674 C CA . SER A 1 90 ? 9.954 7.668 -3.538 1.00 78.06 90 SER A CA 1
ATOM 675 C C . SER A 1 90 ? 9.398 9.106 -3.603 1.00 78.06 90 SER A C 1
ATOM 677 O O . SER A 1 90 ? 9.055 9.671 -2.566 1.00 78.06 90 SER A O 1
ATOM 679 N N . SER A 1 91 ? 9.283 9.706 -4.793 1.00 80.75 91 SER A N 1
ATOM 680 C CA . SER A 1 91 ? 8.695 11.037 -5.018 1.00 80.75 91 SER A CA 1
ATOM 681 C C . SER A 1 91 ? 7.178 11.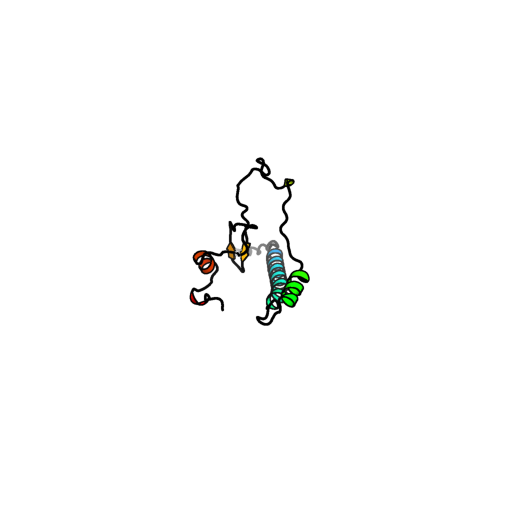017 -5.260 1.00 80.75 91 SER A C 1
ATOM 683 O O . SER A 1 91 ? 6.581 12.064 -5.512 1.00 80.75 91 SER A O 1
ATOM 685 N N . CYS A 1 92 ? 6.537 9.849 -5.191 1.00 84.19 92 CYS A N 1
ATOM 686 C CA . CYS A 1 92 ? 5.117 9.672 -5.463 1.00 84.19 92 CYS A CA 1
ATOM 687 C C . CYS A 1 92 ? 4.336 9.407 -4.171 1.00 84.19 92 CYS A C 1
ATOM 689 O O . CYS A 1 92 ? 4.761 8.653 -3.297 1.00 84.19 92 CYS A O 1
ATOM 691 N N . ARG A 1 93 ? 3.140 9.988 -4.064 1.00 89.25 93 ARG A N 1
ATOM 692 C CA . ARG A 1 93 ? 2.181 9.667 -3.002 1.00 89.25 93 ARG A CA 1
ATOM 693 C C . ARG A 1 93 ? 1.077 8.795 -3.583 1.00 89.25 93 ARG A C 1
ATOM 695 O O . ARG A 1 93 ? 0.392 9.221 -4.507 1.00 89.25 93 ARG A O 1
ATOM 702 N N . VAL A 1 94 ? 0.890 7.606 -3.021 1.00 88.88 94 VAL A N 1
ATOM 703 C CA . VAL A 1 94 ? -0.200 6.692 -3.372 1.00 88.88 94 VAL A CA 1
ATOM 704 C C . VAL A 1 94 ? -1.333 6.898 -2.369 1.00 88.88 94 VAL A C 1
ATOM 706 O O . VAL A 1 94 ? -1.187 6.518 -1.201 1.00 88.88 94 VAL A O 1
ATOM 709 N N . PRO A 1 95 ? -2.441 7.549 -2.762 1.00 89.88 95 PRO A N 1
ATOM 710 C CA . PRO A 1 95 ? -3.610 7.638 -1.904 1.00 89.88 95 PRO A CA 1
ATOM 711 C C . PRO A 1 95 ? -4.334 6.287 -1.844 1.00 89.88 95 PRO A C 1
ATOM 713 O O . PRO A 1 95 ? -4.210 5.460 -2.745 1.00 89.88 95 PRO A O 1
ATOM 716 N N . SER A 1 96 ? -5.146 6.108 -0.805 1.00 91.69 96 SER A N 1
ATOM 717 C CA . SER A 1 96 ? -6.135 5.027 -0.720 1.00 91.69 96 SER A CA 1
ATOM 718 C C . SER A 1 96 ? -5.568 3.604 -0.832 1.00 91.69 96 SER A C 1
ATOM 720 O O . SER A 1 96 ? -6.154 2.744 -1.485 1.00 91.69 96 SER A O 1
ATOM 722 N N . VAL A 1 97 ? -4.443 3.333 -0.169 1.00 92.50 97 VAL A N 1
ATOM 723 C CA . VAL A 1 97 ? -3.880 1.980 -0.050 1.00 92.50 97 VAL A CA 1
ATOM 724 C C . VAL A 1 97 ? -4.642 1.215 1.023 1.00 92.50 97 VAL A C 1
ATOM 726 O O . VAL A 1 97 ? -4.717 1.676 2.160 1.00 92.50 97 VAL A O 1
ATOM 729 N N . LEU A 1 98 ? -5.217 0.066 0.665 1.00 93.88 98 LEU A N 1
ATOM 730 C CA . LEU A 1 98 ? -5.929 -0.797 1.605 1.00 93.88 98 LEU A CA 1
ATOM 731 C C . LEU A 1 98 ? -4.941 -1.395 2.612 1.00 93.88 98 LEU A C 1
ATOM 733 O O . LEU A 1 98 ? -3.981 -2.052 2.211 1.00 93.88 98 LEU A O 1
ATOM 737 N N . LEU A 1 99 ? -5.198 -1.193 3.903 1.00 91.00 99 LEU A N 1
ATOM 738 C CA . LEU A 1 99 ? -4.492 -1.893 4.966 1.00 91.00 99 LEU A CA 1
ATOM 739 C C . LEU A 1 99 ? -5.229 -3.201 5.263 1.00 91.00 99 LEU A C 1
ATOM 741 O O . LEU A 1 99 ? -6.218 -3.218 5.996 1.00 91.00 99 LEU A O 1
ATOM 745 N N . ASP A 1 100 ? -4.757 -4.284 4.651 1.00 90.94 100 ASP A N 1
ATOM 746 C CA . ASP A 1 100 ? -5.308 -5.624 4.830 1.00 90.94 100 ASP A CA 1
ATOM 747 C C . ASP A 1 100 ? -4.364 -6.495 5.666 1.00 90.94 100 ASP A C 1
ATOM 749 O O . ASP A 1 100 ? -3.377 -7.031 5.165 1.00 90.94 100 ASP A O 1
ATOM 753 N N . ASN A 1 101 ? -4.698 -6.659 6.946 1.00 87.75 101 ASN A N 1
ATOM 754 C CA . ASN A 1 101 ? -3.955 -7.529 7.862 1.00 87.75 101 ASN A CA 1
ATOM 755 C C . ASN A 1 101 ? -4.337 -9.015 7.726 1.00 87.75 101 ASN A C 1
ATOM 757 O O . ASN A 1 101 ? -3.725 -9.861 8.377 1.00 87.75 101 ASN A O 1
ATOM 761 N N . GLY A 1 102 ? -5.361 -9.345 6.933 1.00 90.00 102 GLY A N 1
ATOM 762 C CA . GLY A 1 102 ? -5.776 -10.724 6.668 1.00 90.00 102 GLY A CA 1
ATOM 763 C C . GLY A 1 102 ? -4.991 -11.387 5.534 1.00 90.00 102 GLY A C 1
ATOM 764 O O . GLY A 1 102 ? -4.991 -12.615 5.427 1.00 90.00 102 GLY A O 1
ATOM 765 N N . SER A 1 103 ? -4.306 -10.599 4.702 1.00 91.56 103 SER A N 1
ATOM 766 C CA . SER A 1 103 ? -3.512 -11.091 3.576 1.00 91.56 103 SER A CA 1
ATOM 767 C C . SER A 1 103 ? -2.053 -11.343 3.954 1.00 91.56 103 SER A C 1
ATOM 769 O O . SER A 1 103 ? -1.405 -10.538 4.614 1.00 91.56 103 SER A O 1
ATOM 771 N N . ALA A 1 104 ? -1.495 -12.452 3.457 1.00 90.75 104 ALA A N 1
ATOM 772 C CA . ALA A 1 104 ? -0.078 -12.787 3.634 1.00 90.75 104 ALA A CA 1
ATOM 773 C C . ALA A 1 104 ? 0.860 -12.009 2.689 1.00 90.75 104 ALA A C 1
ATOM 775 O O . ALA A 1 104 ? 2.079 -12.081 2.839 1.00 90.75 104 ALA A O 1
ATOM 776 N N . LEU A 1 105 ? 0.308 -11.312 1.689 1.00 88.12 105 LEU A N 1
ATOM 777 C CA . LEU A 1 105 ? 1.055 -10.624 0.637 1.00 88.12 105 LEU A CA 1
ATOM 778 C C . LEU A 1 105 ? 0.519 -9.211 0.415 1.00 88.12 105 LEU A C 1
ATOM 780 O O . LEU A 1 105 ? -0.689 -8.985 0.422 1.00 88.12 105 LEU A O 1
ATOM 784 N N . ASN A 1 106 ? 1.429 -8.291 0.100 1.00 88.38 106 ASN A N 1
ATOM 785 C CA . ASN A 1 106 ? 1.081 -6.974 -0.421 1.00 88.38 106 ASN A CA 1
ATOM 786 C C . ASN A 1 106 ? 0.808 -7.083 -1.924 1.00 88.38 106 ASN A C 1
ATOM 788 O O . ASN A 1 106 ? 1.644 -7.590 -2.674 1.00 88.38 106 ASN A O 1
ATOM 792 N N . VAL A 1 107 ? -0.339 -6.582 -2.377 1.00 91.56 107 VAL A N 1
ATOM 793 C CA . VAL A 1 107 ? -0.728 -6.615 -3.792 1.00 91.56 107 VAL A CA 1
ATOM 794 C C . VAL A 1 107 ? -0.683 -5.203 -4.369 1.00 91.56 107 VAL A C 1
ATOM 796 O O . VAL A 1 107 ? -1.347 -4.299 -3.871 1.00 91.56 107 VAL A O 1
ATOM 799 N N . CYS A 1 108 ? 0.074 -5.015 -5.451 1.00 90.12 108 CYS A N 1
ATOM 800 C CA . CYS A 1 108 ? 0.110 -3.772 -6.220 1.00 90.12 108 CYS A CA 1
ATOM 801 C C . CYS A 1 108 ? -0.339 -4.061 -7.660 1.00 90.12 108 CYS A C 1
ATOM 803 O O . CYS A 1 108 ? 0.315 -4.850 -8.347 1.00 90.12 108 CYS A O 1
ATOM 805 N N . PRO A 1 109 ? -1.443 -3.464 -8.147 1.00 91.69 109 PRO A N 1
ATOM 806 C CA . PRO A 1 109 ? -1.831 -3.597 -9.545 1.00 91.69 109 PRO A CA 1
ATOM 807 C C . PRO A 1 109 ? -0.732 -3.081 -10.483 1.00 91.69 109 PRO A C 1
ATOM 809 O O . PRO A 1 109 ? -0.143 -2.030 -10.234 1.00 91.69 109 PRO A O 1
ATOM 812 N N . LEU A 1 110 ? -0.513 -3.764 -11.613 1.00 90.25 110 LEU A N 1
ATOM 813 C CA . LEU A 1 110 ? 0.502 -3.376 -12.606 1.00 90.25 110 LEU A CA 1
ATOM 814 C C . LEU A 1 110 ? 0.348 -1.916 -13.068 1.00 90.25 110 LEU A C 1
ATOM 816 O O . LEU A 1 110 ? 1.336 -1.204 -13.212 1.00 90.25 110 LEU A O 1
ATOM 820 N N . ALA A 1 111 ? -0.891 -1.448 -13.247 1.00 91.00 111 ALA A N 1
ATOM 821 C CA . ALA A 1 111 ? -1.169 -0.062 -13.621 1.00 91.00 111 ALA A CA 1
ATOM 822 C C . ALA A 1 111 ? -0.647 0.947 -12.580 1.00 91.00 111 ALA A C 1
ATOM 824 O O . ALA A 1 111 ? -0.101 1.983 -12.954 1.00 91.00 111 ALA A O 1
ATOM 825 N N . THR A 1 112 ? -0.764 0.629 -11.287 1.00 89.31 112 THR A N 1
ATOM 826 C CA . THR A 1 112 ? -0.235 1.458 -10.197 1.00 89.31 112 THR A CA 1
ATOM 827 C C . THR A 1 112 ? 1.287 1.453 -10.207 1.00 89.31 112 THR A C 1
ATOM 829 O O . THR A 1 112 ? 1.894 2.510 -10.086 1.00 89.31 112 THR A O 1
ATOM 832 N N . ALA A 1 113 ? 1.915 0.294 -10.411 1.00 89.88 113 ALA A N 1
ATOM 833 C CA . ALA A 1 113 ? 3.369 0.209 -10.505 1.00 89.88 113 ALA A CA 1
ATOM 834 C C . ALA A 1 113 ? 3.916 1.028 -11.694 1.00 89.88 113 ALA A C 1
ATOM 836 O O . ALA A 1 113 ? 4.879 1.773 -11.542 1.00 89.88 113 ALA A O 1
ATOM 837 N N . ILE A 1 114 ? 3.251 0.991 -12.852 1.00 90.19 114 ILE A N 1
ATOM 838 C CA . ILE A 1 114 ? 3.620 1.834 -14.000 1.00 90.19 114 ILE A CA 1
ATOM 839 C C . ILE A 1 114 ? 3.449 3.323 -13.674 1.00 90.19 114 ILE A C 1
ATOM 841 O O . ILE A 1 114 ? 4.328 4.126 -13.980 1.00 90.19 114 ILE A O 1
ATOM 845 N N . ALA A 1 115 ? 2.355 3.706 -13.007 1.00 88.50 115 ALA A N 1
ATOM 846 C CA . ALA A 1 115 ? 2.138 5.087 -12.570 1.00 88.50 115 ALA A CA 1
ATOM 847 C C . ALA A 1 115 ? 3.181 5.566 -11.541 1.00 88.50 115 ALA A C 1
ATOM 849 O O . ALA A 1 115 ? 3.457 6.761 -11.458 1.00 88.50 115 ALA A O 1
ATOM 850 N N . LEU A 1 116 ? 3.781 4.638 -10.790 1.00 88.25 116 LEU A N 1
ATOM 851 C CA . LEU A 1 116 ? 4.903 4.883 -9.881 1.00 88.25 116 LEU A CA 1
ATOM 852 C C . LEU A 1 116 ? 6.266 4.973 -10.589 1.00 88.25 116 LEU A C 1
ATOM 854 O O . LEU A 1 116 ? 7.267 5.256 -9.935 1.00 88.25 116 LEU A O 1
ATOM 858 N N . GLY A 1 117 ? 6.313 4.765 -11.908 1.00 89.62 117 GLY A N 1
ATOM 859 C CA . GLY A 1 117 ? 7.519 4.914 -12.722 1.00 89.62 117 GLY A CA 1
ATOM 860 C C . GLY A 1 117 ? 8.247 3.611 -13.059 1.00 89.62 117 GLY A C 1
ATOM 861 O O . GLY A 1 117 ? 9.325 3.679 -13.642 1.00 89.62 117 GLY A O 1
ATOM 862 N N . TYR A 1 118 ? 7.680 2.444 -12.738 1.00 89.50 118 TYR A N 1
ATOM 863 C CA . TYR A 1 118 ? 8.251 1.155 -13.143 1.00 89.50 118 TYR A CA 1
ATOM 864 C C . TYR A 1 118 ? 7.922 0.835 -14.606 1.00 89.50 118 TYR A C 1
ATOM 866 O O . TYR A 1 118 ? 6.781 0.974 -15.054 1.00 89.50 118 TYR A O 1
ATOM 874 N N . ALA A 1 119 ? 8.911 0.363 -15.358 1.00 92.31 119 ALA A N 1
ATOM 875 C CA . ALA A 1 119 ? 8.726 -0.106 -16.722 1.00 92.31 119 ALA A CA 1
ATOM 876 C C . ALA A 1 119 ? 8.267 -1.576 -16.738 1.00 92.31 119 ALA A C 1
ATOM 878 O O . ALA A 1 119 ? 8.661 -2.357 -15.875 1.00 92.31 119 ALA A O 1
ATOM 879 N N . PRO A 1 120 ? 7.502 -2.024 -17.754 1.00 90.19 120 PRO A N 1
ATOM 880 C CA . PRO A 1 120 ? 7.141 -3.437 -17.900 1.00 90.19 120 PRO A CA 1
ATOM 881 C C . PRO A 1 120 ? 8.343 -4.399 -17.910 1.00 90.19 120 PRO A C 1
ATOM 883 O O . PRO A 1 120 ? 8.213 -5.548 -17.502 1.00 90.19 120 PRO A O 1
ATOM 886 N N . SER A 1 121 ? 9.511 -3.929 -18.363 1.00 93.00 121 SER A N 1
ATOM 887 C CA . SER A 1 121 ? 10.772 -4.680 -18.360 1.00 93.00 121 SER A CA 1
ATOM 888 C C . SER A 1 121 ? 11.351 -4.926 -16.967 1.00 93.00 121 SER A C 1
ATOM 890 O O . SER A 1 121 ? 12.198 -5.802 -16.825 1.00 93.00 121 SER A O 1
ATOM 892 N N . ASP A 1 122 ? 10.911 -4.173 -15.958 1.00 90.50 122 ASP A N 1
ATOM 893 C CA . ASP A 1 122 ? 11.369 -4.325 -14.574 1.00 90.50 122 ASP A CA 1
ATOM 894 C C . ASP A 1 122 ? 10.703 -5.527 -13.882 1.00 90.50 122 ASP A C 1
ATOM 896 O O . ASP A 1 122 ? 11.097 -5.909 -12.780 1.00 90.50 122 ASP A O 1
ATOM 900 N N . PHE A 1 123 ? 9.703 -6.146 -14.524 1.00 89.19 123 PHE A N 1
ATOM 901 C CA . PHE A 1 123 ? 8.994 -7.308 -14.001 1.00 89.19 123 PHE A CA 1
ATOM 902 C C . PHE A 1 123 ? 9.500 -8.600 -14.646 1.00 89.19 123 PHE A C 1
ATOM 904 O O . PHE A 1 123 ? 9.498 -8.762 -15.866 1.00 89.19 123 PHE A O 1
ATOM 911 N N . GLY A 1 124 ? 9.866 -9.560 -13.801 1.00 90.06 124 GLY A N 1
ATOM 912 C CA . GLY A 1 124 ? 10.206 -10.925 -14.187 1.00 90.06 124 GLY A CA 1
ATOM 913 C C . GLY A 1 124 ? 9.588 -11.938 -13.220 1.00 90.06 124 GLY A C 1
ATOM 914 O O . GLY A 1 124 ? 9.160 -11.560 -12.127 1.00 90.06 124 GLY A O 1
ATOM 915 N N . PRO A 1 125 ? 9.502 -13.222 -13.604 1.00 87.06 125 PRO A N 1
ATOM 916 C CA . PRO A 1 125 ? 9.047 -14.269 -12.699 1.00 87.06 125 PRO A CA 1
ATOM 917 C C . PRO A 1 125 ? 10.003 -14.396 -11.509 1.00 87.06 125 PRO A C 1
ATOM 919 O O . PRO A 1 125 ? 11.222 -14.365 -11.678 1.00 87.06 125 PRO A O 1
ATOM 922 N N . SER A 1 126 ? 9.443 -14.564 -10.311 1.00 82.31 126 SER A N 1
ATOM 923 C CA . SER A 1 126 ? 10.231 -14.943 -9.137 1.00 82.31 126 SER A CA 1
ATOM 924 C C . SER A 1 126 ? 10.742 -16.371 -9.327 1.00 82.31 126 SER A C 1
ATOM 926 O O . SER A 1 126 ? 9.948 -17.259 -9.644 1.00 82.31 126 SER A O 1
ATOM 928 N N . THR A 1 127 ? 12.048 -16.580 -9.161 1.00 70.25 127 THR A N 1
ATOM 929 C CA . THR A 1 127 ? 12.695 -17.905 -9.171 1.00 70.25 127 THR A CA 1
ATOM 930 C C . THR A 1 127 ? 12.648 -18.568 -7.811 1.00 70.25 127 THR A C 1
ATOM 932 O O . THR A 1 127 ? 12.815 -17.819 -6.821 1.00 70.25 127 THR A O 1
#

Foldseek 3Di:
DDDDDDDDDDPDDDDPDPPVVVVVVVVVVVVVVVVCVVVVPPDDDPPQDPVNVVVVCVVPPPPDDDDDQVNDDPVGPPDPDFDFDWDDDPPDIDGGQTDDPPDPDRDDDPVRVVVVPDDPVNDDDDD

Radius of gyration: 27.46 Å; chains: 1; bounding box: 44×100×39 Å